Protein AF-X1UGX3-F1 (afdb_monomer_lite)

Secondary structure (DSSP, 8-state):
-EEESSSHHHHHHHHHHHTT-TT-----EEE----EEE--SSSTTTT-EEEE-

InterPro domains:
  IPR012349 FMN-binding split barrel [G3DSA:2.30.110.10] (1-52)

Foldseek 3Di:
DDKAQDDDVFVVVVVVVCVVVVPDDDRTDDDDDDAWDADCDPDPRHGPTDDGD

Sequence (53 aa):
ARYQTSGEAYEFANANLHKKKPDKNFKGVVVIKVTEVFDASRGENAGKLIAKG

Organism: NCBI:txid412755

pLDDT: mean 96.08, std 2.39, range [82.94, 97.81]

Structure (mmCIF, N/CA/C/O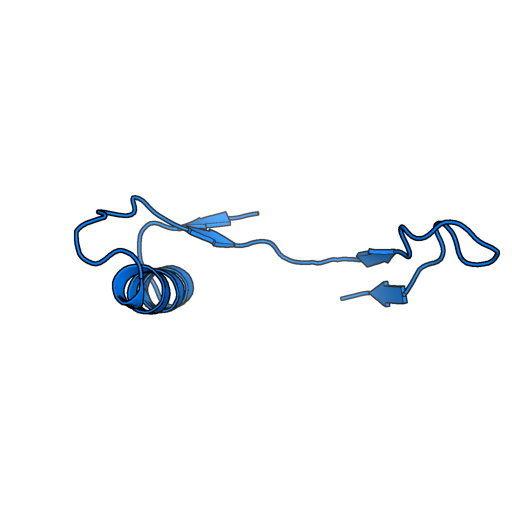 backbone):
data_AF-X1UGX3-F1
#
_entry.id   AF-X1UGX3-F1
#
loop_
_atom_site.group_PDB
_atom_site.id
_atom_site.type_symbol
_atom_site.label_atom_id
_atom_site.label_alt_id
_atom_site.label_comp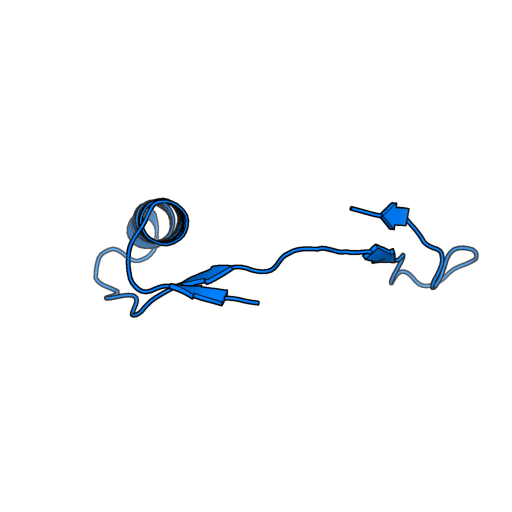_id
_atom_site.label_asym_id
_atom_site.label_entity_id
_atom_site.label_seq_id
_atom_site.pdbx_PDB_ins_code
_atom_site.Cartn_x
_atom_site.Cartn_y
_atom_site.Cartn_z
_atom_site.occupancy
_atom_site.B_iso_or_equiv
_atom_site.auth_seq_id
_atom_site.auth_comp_id
_atom_site.auth_asym_id
_atom_site.auth_atom_id
_atom_site.pdbx_PDB_model_num
ATOM 1 N N . ALA A 1 1 ? 7.570 -2.772 4.248 1.00 87.50 1 ALA A N 1
ATOM 2 C CA . ALA A 1 1 ? 6.148 -2.518 4.575 1.00 87.50 1 ALA A CA 1
ATOM 3 C C . ALA A 1 1 ? 5.978 -2.442 6.091 1.00 87.50 1 ALA A C 1
ATOM 5 O O . ALA A 1 1 ? 6.853 -2.930 6.799 1.00 87.50 1 ALA A O 1
ATOM 6 N N . ARG A 1 2 ? 4.899 -1.828 6.589 1.00 95.62 2 ARG A N 1
ATOM 7 C CA . ARG A 1 2 ? 4.556 -1.780 8.021 1.00 95.62 2 ARG A CA 1
ATOM 8 C C . ARG A 1 2 ? 3.140 -2.301 8.225 1.00 95.62 2 ARG A C 1
ATOM 10 O O . ARG A 1 2 ? 2.239 -1.871 7.513 1.00 95.62 2 ARG A O 1
ATOM 17 N N . TYR A 1 3 ? 2.954 -3.207 9.176 1.00 97.06 3 TYR A N 1
ATOM 18 C CA . TYR A 1 3 ? 1.624 -3.634 9.600 1.00 97.06 3 TYR A CA 1
ATOM 19 C C . TYR A 1 3 ? 1.140 -2.735 10.736 1.00 97.06 3 TYR A C 1
ATOM 21 O O . TYR A 1 3 ? 1.901 -2.456 11.661 1.00 97.06 3 TYR A O 1
ATOM 29 N N . GLN A 1 4 ? -0.099 -2.266 10.651 1.00 97.56 4 GLN A N 1
ATOM 30 C CA . GLN A 1 4 ? -0.708 -1.387 11.642 1.00 97.56 4 GLN A CA 1
ATOM 31 C C . GLN A 1 4 ? -2.093 -1.904 12.022 1.00 97.56 4 GLN A C 1
ATOM 33 O O . GLN A 1 4 ? -2.871 -2.307 11.161 1.00 97.56 4 GLN A O 1
ATOM 38 N N . THR A 1 5 ? -2.406 -1.877 13.313 1.00 97.69 5 THR A N 1
ATOM 39 C CA . THR A 1 5 ? -3.725 -2.242 13.862 1.00 97.69 5 THR A CA 1
ATOM 40 C C . THR A 1 5 ? -4.493 -1.027 14.390 1.00 97.69 5 THR A C 1
ATOM 42 O O . THR A 1 5 ? -5.603 -1.172 14.891 1.00 97.69 5 THR A O 1
ATOM 45 N N . SER A 1 6 ? -3.896 0.163 14.291 1.00 96.69 6 SER A N 1
ATOM 46 C CA . SER A 1 6 ? -4.440 1.457 14.704 1.00 96.69 6 SER A CA 1
ATOM 47 C C . SER A 1 6 ? -3.719 2.596 13.967 1.00 96.69 6 SER A C 1
ATOM 49 O O . SER A 1 6 ? -2.714 2.362 13.286 1.00 96.69 6 SER A O 1
ATOM 51 N N . GLY A 1 7 ? -4.230 3.824 14.094 1.00 96.75 7 GLY A N 1
ATOM 52 C CA . GLY A 1 7 ? -3.674 5.025 13.465 1.00 96.75 7 GLY A CA 1
ATOM 53 C C . GLY A 1 7 ? -4.302 5.361 12.112 1.00 96.75 7 GLY A C 1
ATOM 54 O O . GLY A 1 7 ? -5.130 4.617 11.588 1.00 96.75 7 GLY A O 1
ATOM 55 N N . GLU A 1 8 ? -3.879 6.485 11.534 1.00 97.44 8 GLU A N 1
ATOM 56 C CA . GLU A 1 8 ? -4.540 7.127 10.387 1.00 97.44 8 GLU A CA 1
ATOM 57 C C . GLU A 1 8 ? -4.742 6.187 9.188 1.00 97.44 8 GLU A C 1
ATOM 59 O O . GLU A 1 8 ? -5.842 6.091 8.646 1.00 97.44 8 GLU A O 1
ATOM 64 N N . ALA A 1 9 ? -3.712 5.429 8.796 1.00 97.31 9 ALA A N 1
ATOM 65 C CA . ALA A 1 9 ? -3.822 4.511 7.662 1.00 97.31 9 ALA A CA 1
ATOM 66 C C . ALA A 1 9 ? -4.812 3.365 7.932 1.00 97.31 9 ALA A C 1
ATOM 68 O O . ALA A 1 9 ? -5.522 2.929 7.021 1.00 97.31 9 ALA A O 1
ATOM 69 N N . TYR A 1 10 ? -4.870 2.879 9.177 1.00 97.56 10 TYR A N 1
ATOM 70 C CA . TYR A 1 10 ? -5.834 1.861 9.581 1.00 97.56 10 TYR A CA 1
ATOM 71 C C . TYR A 1 10 ? -7.251 2.432 9.569 1.00 97.56 10 TYR A C 1
ATOM 73 O O . TYR A 1 10 ? -8.129 1.843 8.947 1.00 97.56 10 TYR A O 1
ATOM 81 N N . GLU A 1 11 ? -7.469 3.594 10.184 1.00 97.56 11 GLU A N 1
ATOM 82 C CA . GLU A 1 11 ? -8.778 4.255 10.251 1.00 97.56 11 GLU A CA 1
ATOM 83 C C . GLU A 1 11 ? -9.320 4.584 8.856 1.00 97.56 11 GLU A C 1
ATOM 85 O O . GLU A 1 11 ? -10.466 4.252 8.540 1.00 97.56 11 GLU A O 1
ATOM 90 N N . PHE A 1 12 ? -8.470 5.130 7.981 1.00 97.38 12 PHE A N 1
ATOM 91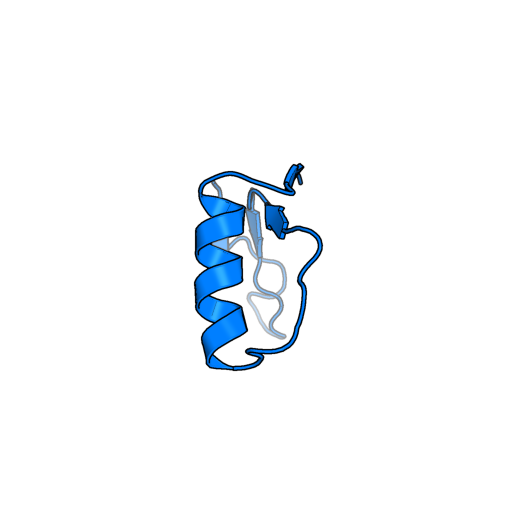 C CA . PHE A 1 12 ? -8.806 5.419 6.590 1.00 97.38 12 PHE A CA 1
ATOM 92 C C . PHE A 1 12 ? -9.227 4.161 5.817 1.00 97.38 12 PHE A C 1
ATOM 94 O O . PHE A 1 12 ? -10.272 4.147 5.153 1.00 97.38 12 PHE A O 1
ATOM 101 N N . ALA A 1 13 ? -8.432 3.089 5.887 1.00 96.94 13 ALA A N 1
ATOM 102 C CA . ALA A 1 13 ? -8.744 1.845 5.189 1.00 96.94 13 ALA A CA 1
ATOM 103 C C . ALA A 1 13 ? -10.010 1.192 5.762 1.00 96.94 13 ALA A C 1
ATOM 105 O O . ALA A 1 13 ? -10.891 0.769 5.010 1.00 96.94 13 ALA A O 1
ATOM 106 N N . ASN A 1 14 ? -10.129 1.158 7.090 1.00 96.00 14 ASN A N 1
ATOM 107 C CA . ASN A 1 14 ? -11.233 0.527 7.793 1.00 96.00 14 ASN A CA 1
ATOM 108 C C . ASN A 1 14 ? -12.570 1.215 7.478 1.00 96.00 14 ASN A C 1
ATOM 110 O O . ASN A 1 14 ? -13.534 0.528 7.136 1.00 96.00 14 ASN A O 1
ATOM 114 N N . ALA A 1 15 ? -12.616 2.552 7.493 1.00 96.12 15 ALA A N 1
ATOM 115 C CA . ALA A 1 15 ? -13.813 3.321 7.148 1.00 96.12 15 ALA A CA 1
ATOM 116 C C . ALA A 1 15 ? -14.262 3.081 5.697 1.00 96.12 15 ALA A C 1
ATOM 118 O O . ALA A 1 15 ? -15.452 2.930 5.422 1.00 96.12 15 ALA A O 1
ATOM 119 N N . ASN A 1 16 ? -13.322 3.003 4.750 1.00 97.12 16 ASN A N 1
ATOM 120 C CA . ASN A 1 16 ? -13.656 2.762 3.346 1.00 97.12 16 ASN A CA 1
ATOM 121 C C . ASN A 1 16 ? -14.112 1.326 3.077 1.00 97.12 16 ASN A C 1
ATOM 123 O O . ASN A 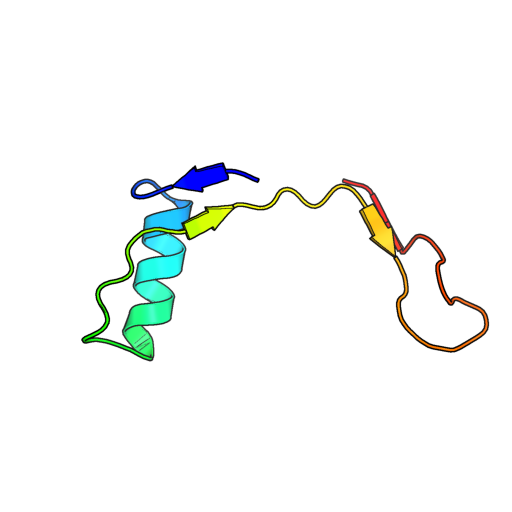1 16 ? -15.033 1.113 2.287 1.00 97.12 16 ASN A O 1
ATOM 127 N N . LEU A 1 17 ? -13.498 0.339 3.729 1.00 96.50 17 LEU A N 1
ATOM 128 C CA . LEU A 1 17 ? -13.866 -1.060 3.545 1.00 96.50 17 LEU A CA 1
ATOM 129 C C . LEU A 1 17 ? -15.221 -1.390 4.184 1.00 96.50 17 LEU A C 1
ATOM 131 O O . LEU A 1 17 ? -15.990 -2.146 3.589 1.00 96.50 17 LEU A O 1
ATOM 135 N N . HIS A 1 18 ? -15.563 -0.771 5.317 1.00 96.94 18 HIS A N 1
ATOM 136 C CA . HIS A 1 18 ? -16.863 -0.958 5.970 1.00 96.94 18 HIS A CA 1
ATOM 137 C C . HIS A 1 18 ? -18.046 -0.433 5.145 1.00 96.94 18 HIS A C 1
ATOM 139 O O . HIS A 1 18 ? -19.131 -0.995 5.238 1.00 96.94 18 HIS A O 1
ATOM 145 N N . LYS A 1 19 ? -17.843 0.539 4.242 1.00 96.81 19 LYS A N 1
ATOM 146 C CA . LYS A 1 19 ? -18.885 0.957 3.279 1.00 96.81 19 LYS A CA 1
ATOM 147 C C . LYS A 1 19 ? -19.357 -0.194 2.380 1.00 96.81 19 LYS A C 1
ATOM 149 O O . LYS A 1 19 ? -20.486 -0.177 1.908 1.00 96.81 19 LYS A O 1
ATOM 154 N N . LYS A 1 20 ? -18.482 -1.169 2.107 1.00 96.50 20 LYS A N 1
ATOM 155 C CA . LYS A 1 20 ? -18.772 -2.339 1.256 1.00 96.50 20 LYS A CA 1
ATOM 156 C C . LYS A 1 20 ? -18.951 -3.629 2.056 1.00 96.50 20 LYS A C 1
ATOM 158 O O . LYS A 1 20 ? -19.561 -4.569 1.561 1.00 96.50 20 LYS A O 1
ATOM 163 N N . LYS A 1 21 ? -18.350 -3.709 3.245 1.00 96.25 21 LYS A N 1
ATOM 164 C CA . LYS A 1 21 ? -18.315 -4.896 4.109 1.00 96.25 21 LYS A CA 1
ATOM 165 C C . LYS A 1 21 ? -18.543 -4.483 5.572 1.00 96.25 21 LYS A C 1
ATOM 167 O O . LYS A 1 21 ? -17.592 -4.534 6.351 1.00 96.25 21 LYS A O 1
ATOM 172 N N . PRO A 1 22 ? -19.763 -4.048 5.933 1.00 93.88 22 PRO A N 1
ATOM 173 C CA . PRO A 1 22 ? -20.049 -3.446 7.238 1.00 93.88 22 PRO A CA 1
ATOM 174 C C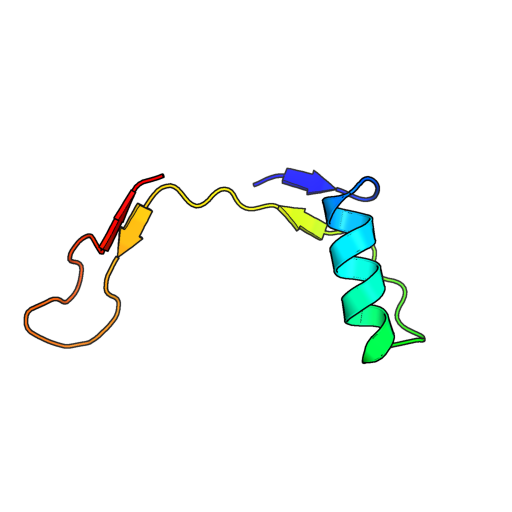 . PRO A 1 22 ? -19.860 -4.413 8.415 1.00 93.88 22 PRO A C 1
ATOM 176 O O . PRO A 1 22 ? -19.461 -3.988 9.489 1.00 93.88 22 PRO A O 1
ATOM 179 N N . ASP A 1 23 ? -20.052 -5.716 8.210 1.00 96.19 23 ASP A N 1
ATOM 180 C CA . ASP A 1 23 ? -19.921 -6.705 9.291 1.00 96.19 23 ASP A CA 1
ATOM 181 C C . ASP A 1 23 ? -18.501 -7.283 9.412 1.00 96.19 23 ASP A C 1
ATOM 183 O O . ASP A 1 23 ? -18.222 -8.160 10.236 1.00 96.19 23 ASP A O 1
ATOM 187 N N . LYS A 1 24 ? -17.569 -6.847 8.551 1.00 95.94 24 LYS A N 1
ATOM 188 C CA . LYS A 1 24 ? -16.226 -7.422 8.512 1.00 95.94 24 LYS A CA 1
ATOM 189 C C . LYS A 1 24 ? -15.313 -6.729 9.515 1.00 95.94 24 LYS A C 1
ATOM 191 O O . LYS A 1 24 ? -14.823 -5.635 9.284 1.00 95.94 24 LYS A O 1
ATOM 196 N N . ASN A 1 25 ? -14.938 -7.460 10.558 1.00 94.19 25 ASN A N 1
ATOM 197 C CA . ASN A 1 25 ? -13.886 -7.029 11.474 1.00 94.19 25 ASN A CA 1
ATOM 198 C C . ASN A 1 25 ? -12.482 -7.189 10.841 1.00 94.19 25 ASN A C 1
ATOM 200 O O . ASN A 1 25 ? -11.907 -8.286 10.850 1.00 94.19 25 ASN A O 1
ATOM 204 N N . PHE A 1 26 ? -11.940 -6.109 10.272 1.00 96.31 26 PHE A N 1
ATOM 205 C CA . PHE A 1 26 ? -10.578 -6.058 9.728 1.00 96.31 26 PHE A CA 1
ATOM 206 C C . PHE A 1 26 ? -9.538 -6.002 10.854 1.00 96.31 26 PHE A C 1
ATOM 208 O O . PHE A 1 26 ? -9.669 -5.237 11.799 1.00 96.31 26 PHE A O 1
ATOM 215 N N . LYS A 1 27 ? -8.489 -6.828 10.764 1.00 96.81 27 LYS A N 1
ATOM 216 C CA . LYS A 1 27 ? -7.512 -7.010 11.857 1.00 96.81 27 LYS A CA 1
ATOM 217 C C . LYS A 1 27 ? -6.332 -6.042 11.825 1.00 96.81 27 LYS A C 1
ATOM 219 O O . LYS A 1 27 ? -5.563 -6.000 12.780 1.00 96.81 27 LYS A O 1
ATOM 224 N N . GLY A 1 28 ? -6.187 -5.299 10.735 1.00 96.69 28 GLY A N 1
ATOM 225 C CA . GLY A 1 28 ? -5.108 -4.351 10.518 1.00 96.69 28 GLY A CA 1
ATOM 226 C C . GLY A 1 28 ? -4.969 -3.992 9.044 1.00 96.69 28 GLY A C 1
ATOM 227 O O . GLY A 1 28 ? -5.723 -4.467 8.193 1.00 96.69 28 GLY A O 1
ATOM 228 N N . VAL A 1 29 ? -3.984 -3.153 8.757 1.00 97.69 29 VAL A N 1
ATOM 229 C CA . VAL A 1 29 ? -3.624 -2.673 7.425 1.00 97.69 29 VAL A CA 1
ATOM 230 C C . VAL A 1 29 ? -2.130 -2.878 7.190 1.00 97.69 29 VAL A C 1
ATOM 232 O O . VAL A 1 29 ? -1.320 -2.781 8.113 1.00 97.69 29 VAL A O 1
ATOM 235 N N . VAL A 1 30 ? -1.752 -3.153 5.944 1.00 97.56 30 VAL A N 1
ATOM 236 C CA . VAL A 1 30 ? -0.351 -3.159 5.511 1.00 97.56 30 VAL A CA 1
ATOM 237 C C . VAL A 1 30 ? -0.087 -1.875 4.739 1.00 97.56 30 VAL A C 1
ATOM 239 O O . VAL A 1 30 ? -0.678 -1.641 3.689 1.00 97.56 30 VAL A O 1
ATOM 242 N N . VAL A 1 31 ? 0.828 -1.056 5.247 1.00 96.75 31 VAL A N 1
ATOM 243 C CA . VAL A 1 31 ? 1.289 0.170 4.597 1.00 96.75 31 VAL A CA 1
ATOM 244 C C . VAL A 1 31 ? 2.566 -0.133 3.819 1.00 96.75 31 VAL A C 1
ATOM 246 O O . VAL A 1 31 ? 3.572 -0.594 4.378 1.00 96.75 31 VAL A O 1
ATOM 249 N N . ILE A 1 32 ? 2.533 0.122 2.515 1.00 96.44 32 ILE A N 1
ATOM 250 C CA . ILE A 1 32 ? 3.649 -0.118 1.599 1.00 96.44 32 ILE A CA 1
ATOM 251 C C . ILE A 1 32 ? 4.170 1.235 1.117 1.00 96.44 32 ILE A C 1
ATOM 253 O O . ILE A 1 32 ? 3.410 2.037 0.584 1.00 96.44 32 ILE A O 1
ATOM 257 N N . LYS A 1 33 ? 5.474 1.479 1.294 1.00 95.56 33 LYS A N 1
ATOM 258 C CA . LYS A 1 33 ? 6.160 2.584 0.620 1.00 95.56 33 LYS A CA 1
ATOM 259 C C . LYS A 1 33 ? 6.561 2.099 -0.769 1.00 95.56 33 LYS A C 1
ATOM 261 O O . LYS A 1 33 ? 7.309 1.128 -0.870 1.00 95.56 33 LYS A O 1
ATOM 266 N N . VAL A 1 34 ? 6.071 2.770 -1.805 1.00 95.44 34 VAL A N 1
ATOM 267 C CA . VAL A 1 34 ? 6.514 2.543 -3.184 1.00 95.44 34 VAL A CA 1
ATOM 268 C C . VAL A 1 34 ? 7.838 3.274 -3.375 1.00 95.44 34 VAL A C 1
ATOM 270 O O . VAL A 1 34 ? 7.927 4.460 -3.074 1.00 95.44 34 VAL A O 1
ATOM 273 N N . THR A 1 35 ? 8.868 2.561 -3.823 1.00 97.12 35 THR A N 1
ATOM 274 C CA . THR A 1 35 ? 10.189 3.145 -4.104 1.00 97.12 35 THR A CA 1
ATOM 275 C C . THR A 1 35 ? 10.386 3.379 -5.590 1.00 97.12 35 THR A C 1
ATOM 277 O O . THR A 1 35 ? 10.925 4.406 -5.979 1.00 97.12 35 THR A O 1
ATOM 280 N N . GLU A 1 36 ? 9.942 2.440 -6.421 1.00 97.69 36 GLU A N 1
ATOM 281 C CA . GLU A 1 36 ? 10.101 2.474 -7.871 1.00 97.69 36 GLU A CA 1
ATOM 282 C C . GLU A 1 36 ? 8.870 1.838 -8.526 1.00 97.69 36 GLU A C 1
ATOM 284 O O . GLU A 1 36 ? 8.271 0.906 -7.982 1.00 97.69 36 GLU A O 1
ATOM 289 N N . VAL A 1 37 ? 8.480 2.367 -9.682 1.00 96.94 37 VAL A N 1
ATOM 290 C CA . VAL A 1 37 ? 7.361 1.888 -10.498 1.00 96.94 37 VAL A CA 1
ATOM 291 C C . VAL A 1 37 ? 7.905 1.563 -11.879 1.00 96.94 37 VAL A C 1
ATOM 293 O O . VAL A 1 37 ? 8.571 2.405 -12.474 1.00 96.94 37 VAL A O 1
ATOM 296 N N . PHE A 1 38 ? 7.607 0.374 -12.395 1.00 97.56 38 PHE A N 1
ATOM 297 C CA . PHE A 1 38 ? 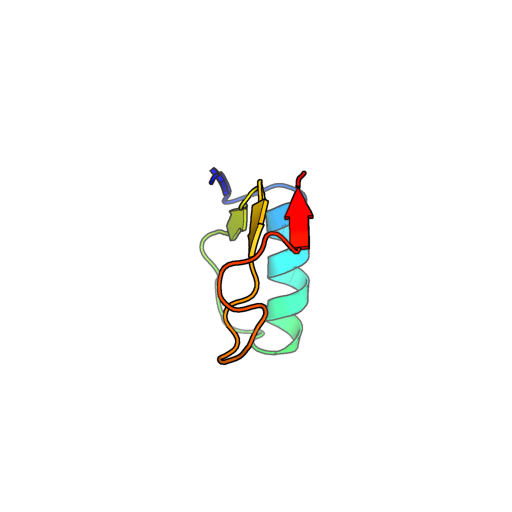8.075 -0.105 -13.698 1.00 97.56 38 PHE A CA 1
ATOM 298 C C . PHE A 1 38 ? 6.897 -0.462 -14.606 1.00 97.56 38 PHE A C 1
ATOM 300 O O . PHE A 1 38 ? 5.830 -0.839 -14.117 1.00 97.56 38 PHE A O 1
ATOM 307 N N . ASP A 1 39 ? 7.100 -0.374 -15.920 1.00 97.25 39 ASP A N 1
ATOM 308 C CA . ASP A 1 39 ? 6.105 -0.792 -16.906 1.00 97.25 39 ASP A CA 1
ATOM 309 C C . ASP A 1 39 ? 6.064 -2.323 -17.019 1.00 97.25 39 ASP A C 1
ATOM 311 O O . ASP A 1 39 ? 7.013 -2.966 -17.472 1.00 97.25 39 ASP A O 1
ATOM 315 N N . ALA A 1 40 ? 4.951 -2.914 -16.588 1.00 96.50 40 ALA A N 1
ATOM 316 C CA . ALA A 1 40 ? 4.711 -4.354 -16.669 1.00 96.50 40 ALA A CA 1
ATOM 317 C C . ALA A 1 40 ? 4.070 -4.788 -18.004 1.00 96.50 40 ALA A C 1
ATOM 319 O O . ALA A 1 40 ? 3.823 -5.978 -18.215 1.00 96.50 40 ALA A O 1
ATOM 320 N N . SER A 1 41 ? 3.762 -3.841 -18.893 1.00 96.44 41 SER A N 1
ATOM 321 C CA . SER A 1 41 ? 3.111 -4.103 -20.175 1.00 96.44 41 SER A CA 1
ATOM 322 C C . SER A 1 41 ? 4.073 -4.769 -21.154 1.00 96.44 41 SER A C 1
ATOM 324 O O . SER A 1 41 ? 5.282 -4.546 -21.135 1.00 96.44 41 SER A O 1
ATOM 326 N N . ARG A 1 42 ? 3.530 -5.581 -22.064 1.00 94.56 42 ARG A N 1
ATOM 327 C CA . ARG A 1 42 ? 4.309 -6.142 -23.175 1.00 94.56 42 ARG A CA 1
ATOM 328 C C . ARG A 1 42 ? 4.501 -5.070 -24.248 1.00 94.56 42 ARG A C 1
ATOM 330 O O . ARG A 1 42 ? 3.516 -4.507 -24.715 1.00 94.56 42 ARG A O 1
ATOM 337 N N . GLY A 1 43 ? 5.742 -4.828 -24.666 1.00 94.75 43 GLY A N 1
ATOM 338 C CA . GLY A 1 43 ? 6.065 -3.878 -25.732 1.00 94.75 43 GLY A CA 1
ATOM 339 C C . GLY A 1 43 ? 7.440 -3.243 -25.555 1.00 94.75 43 GLY A C 1
ATOM 340 O O . GLY A 1 43 ? 8.232 -3.676 -24.723 1.00 94.75 43 GLY A O 1
ATOM 341 N N . GLU A 1 44 ? 7.707 -2.192 -26.327 1.00 95.50 44 GLU A N 1
ATOM 342 C CA . GLU A 1 44 ? 8.995 -1.480 -26.343 1.00 95.50 44 GLU A CA 1
ATOM 343 C C . GLU A 1 44 ? 9.411 -0.928 -24.969 1.00 95.50 44 GLU A C 1
ATOM 345 O O . GLU A 1 44 ? 10.598 -0.763 -24.682 1.00 95.50 44 GLU A O 1
ATOM 350 N N . ASN A 1 45 ? 8.437 -0.649 -24.103 1.00 94.31 45 ASN A N 1
ATOM 351 C CA . ASN A 1 45 ? 8.674 -0.082 -22.781 1.00 94.31 45 ASN A CA 1
ATOM 352 C C . ASN A 1 45 ? 8.666 -1.113 -21.649 1.00 94.31 45 ASN A C 1
ATOM 354 O O . ASN A 1 45 ? 8.832 -0.721 -20.499 1.00 94.31 45 ASN A O 1
ATOM 358 N N . ALA A 1 46 ? 8.548 -2.410 -21.950 1.00 96.62 46 ALA A N 1
ATOM 359 C CA . ALA A 1 46 ? 8.543 -3.458 -20.934 1.00 96.62 46 ALA A CA 1
ATOM 360 C C . ALA A 1 46 ? 9.767 -3.354 -20.006 1.00 96.62 46 ALA A C 1
ATOM 362 O O . ALA A 1 46 ? 10.912 -3.308 -20.455 1.00 96.62 46 ALA A O 1
ATOM 363 N N . GLY A 1 47 ? 9.514 -3.315 -18.698 1.00 96.12 47 GLY A N 1
ATOM 364 C CA . GLY A 1 47 ? 10.538 -3.217 -17.661 1.00 96.12 47 GLY A CA 1
ATOM 365 C C . GLY A 1 47 ? 11.165 -1.830 -17.495 1.00 96.12 47 GLY A C 1
ATOM 366 O O . GLY A 1 47 ? 12.039 -1.676 -16.642 1.00 96.12 47 GLY A O 1
ATOM 367 N N . LYS A 1 48 ? 10.748 -0.809 -18.258 1.00 97.81 48 LYS A N 1
ATOM 368 C CA . LYS A 1 48 ? 11.277 0.553 -18.095 1.00 97.81 48 LYS A CA 1
ATOM 369 C C . LYS A 1 48 ? 10.739 1.203 -16.820 1.00 97.81 48 LYS A C 1
ATOM 371 O O . LYS A 1 48 ? 9.592 0.989 -16.428 1.00 97.81 48 LYS A O 1
ATOM 376 N N . LEU A 1 49 ? 11.582 2.013 -16.180 1.00 97.31 49 LEU A N 1
ATOM 377 C CA . LEU A 1 49 ? 11.216 2.799 -15.004 1.00 97.31 49 LEU A CA 1
ATOM 378 C C . LEU A 1 49 ? 10.219 3.896 -15.399 1.00 97.31 49 LEU A C 1
ATOM 380 O O . LEU A 1 49 ? 10.484 4.685 -16.302 1.00 97.31 49 LEU A O 1
ATOM 384 N N . ILE A 1 50 ? 9.099 3.953 -14.687 1.00 96.81 50 ILE A N 1
ATOM 385 C CA . ILE A 1 50 ? 8.055 4.973 -14.828 1.00 96.81 50 ILE A CA 1
ATOM 386 C C . ILE A 1 50 ? 8.258 6.084 -13.795 1.00 96.81 50 ILE A C 1
ATOM 388 O O . ILE A 1 50 ? 8.172 7.263 -14.126 1.00 96.81 50 ILE A O 1
ATOM 392 N N . ALA A 1 51 ? 8.507 5.722 -12.534 1.00 96.12 51 ALA A N 1
ATOM 393 C CA . ALA A 1 51 ? 8.628 6.683 -11.441 1.00 96.12 51 ALA A CA 1
ATOM 394 C C . ALA A 1 51 ? 9.505 6.156 -10.303 1.00 96.12 51 ALA A C 1
ATOM 396 O O . ALA A 1 51 ? 9.635 4.946 -10.111 1.00 96.12 51 ALA A O 1
ATOM 397 N N . LYS A 1 52 ? 10.056 7.086 -9.518 1.00 95.31 52 LYS A N 1
ATOM 398 C CA . LYS A 1 52 ? 10.852 6.827 -8.314 1.00 95.31 52 LYS A CA 1
ATOM 399 C C . LYS A 1 52 ? 10.397 7.748 -7.177 1.00 95.31 52 LYS A C 1
ATOM 401 O O . LYS A 1 52 ? 10.094 8.910 -7.443 1.00 95.31 52 LYS A O 1
ATOM 406 N N . GLY A 1 53 ? 10.314 7.223 -5.952 1.00 82.94 53 GLY A N 1
ATOM 407 C CA . GLY A 1 53 ? 9.845 7.932 -4.744 1.00 82.94 53 GLY A CA 1
ATOM 408 C C . GLY A 1 53 ? 10.801 7.867 -3.558 1.00 82.94 53 GLY A C 1
ATOM 409 O O . GLY A 1 53 ? 11.991 7.543 -3.762 1.00 82.94 53 GLY A O 1
#

Radius of gyration: 16.19 Å; chains: 1; bounding box: 31×15×41 Å